Protein AF-A0A699ZEX3-F1 (afdb_monomer_lite)

Foldseek 3Di:
DPDWDADPNWIKDWDADPVGDDIDIDTDRDDDDDPDDQDDDPPVCCVVVVFDADPRRHTD

InterPro domains:
  IPR036188 FAD/NAD(P)-binding domain superfamily [G3DSA:3.50.50.60] (11-35)
  IPR036188 FAD/NAD(P)-binding domain superfamily [G3DSA:3.50.50.60] (36-60)
  IPR036188 FAD/NAD(P)-binding domain superfamily [SSF51905] (14-59)

Secondary structure (DSSP, 8-state):
--EEEEETTEEEEEE--TT----EEEE-S------------TTS-TTTTT--B-TTSSB-

Radius of gyration: 18.47 Å; chains: 1; bounding box: 36×24×46 Å

Structure (mmCIF, N/CA/C/O backbone):
data_AF-A0A699ZEX3-F1
#
_entry.id   AF-A0A699ZEX3-F1
#
loop_
_atom_site.group_PDB
_atom_site.id
_atom_site.type_symbol
_atom_site.label_atom_id
_atom_site.label_alt_id
_atom_site.label_comp_id
_atom_site.label_asym_id
_atom_site.label_entity_id
_atom_site.label_seq_id
_atom_site.pdbx_PDB_ins_code
_atom_site.Cartn_x
_atom_site.Cartn_y
_atom_site.Cartn_z
_atom_site.occupancy
_atom_site.B_iso_or_equiv
_atom_site.auth_seq_id
_atom_site.auth_comp_id
_atom_site.auth_asym_id
_atom_site.auth_atom_id
_atom_site.pdbx_PDB_model_num
ATOM 1 N N . VAL A 1 1 ? 6.067 4.009 -7.016 1.00 79.69 1 VAL A N 1
ATOM 2 C CA . VAL A 1 1 ? 5.174 3.647 -8.139 1.00 79.69 1 VAL A CA 1
ATOM 3 C C . VAL A 1 1 ? 4.056 4.661 -8.160 1.00 79.69 1 VAL A C 1
ATOM 5 O O . VAL A 1 1 ? 3.434 4.857 -7.123 1.00 79.69 1 VAL A O 1
ATOM 8 N N . VAL A 1 2 ? 3.862 5.328 -9.288 1.00 87.75 2 VAL A N 1
ATOM 9 C CA . VAL A 1 2 ? 2.827 6.358 -9.473 1.00 87.75 2 VAL A CA 1
ATOM 10 C C . VAL A 1 2 ? 1.620 5.791 -10.217 1.00 87.75 2 VAL A C 1
ATOM 12 O O . VAL A 1 2 ? 0.493 6.214 -9.983 1.00 87.75 2 VAL A O 1
ATOM 15 N N . LYS A 1 3 ? 1.845 4.784 -11.066 1.00 90.44 3 LYS A N 1
ATOM 16 C CA . LYS A 1 3 ? 0.807 4.093 -11.829 1.00 90.44 3 LYS A CA 1
ATOM 17 C C . LYS A 1 3 ? 1.239 2.653 -12.102 1.00 90.44 3 LYS A C 1
ATOM 19 O O . LYS A 1 3 ? 2.421 2.407 -12.334 1.00 90.44 3 LYS A O 1
ATOM 24 N N . GLY A 1 4 ? 0.292 1.724 -12.070 1.00 92.12 4 GLY A N 1
ATOM 25 C CA . GLY A 1 4 ? 0.455 0.375 -12.605 1.00 92.12 4 GLY A CA 1
ATOM 26 C C . GLY A 1 4 ? -0.711 0.071 -13.534 1.00 92.12 4 GLY A C 1
ATOM 27 O O . GLY A 1 4 ? -1.856 0.354 -13.181 1.00 92.12 4 GLY A O 1
ATOM 28 N N . GLU A 1 5 ? -0.422 -0.447 -14.719 1.00 94.06 5 GLU A N 1
ATOM 29 C CA . GLU A 1 5 ? -1.421 -0.782 -15.732 1.00 94.06 5 GLU A CA 1
ATOM 30 C C . GLU A 1 5 ? -1.071 -2.089 -16.443 1.00 94.06 5 GLU A C 1
ATOM 32 O O . GLU A 1 5 ? 0.047 -2.584 -16.324 1.00 94.06 5 GLU A O 1
ATOM 37 N N . LEU A 1 6 ? -2.045 -2.673 -17.137 1.00 92.75 6 LEU A N 1
ATOM 38 C CA . LEU A 1 6 ? -1.834 -3.845 -17.980 1.00 92.75 6 LEU A CA 1
ATOM 39 C C . LEU A 1 6 ? -1.742 -3.386 -19.435 1.00 92.75 6 LEU A C 1
ATOM 41 O O . LEU A 1 6 ? -2.701 -2.814 -19.952 1.00 92.75 6 LEU A O 1
ATOM 45 N N . VAL A 1 7 ? -0.619 -3.670 -20.087 1.00 91.19 7 VAL A N 1
ATOM 46 C CA . VAL A 1 7 ? -0.408 -3.466 -21.525 1.00 91.19 7 VAL A CA 1
ATOM 47 C C . VAL A 1 7 ? -0.247 -4.845 -22.154 1.00 91.19 7 VAL A C 1
ATOM 49 O O . VAL A 1 7 ? 0.597 -5.626 -21.725 1.00 91.19 7 VAL A O 1
ATOM 52 N N . ASP A 1 8 ? -1.122 -5.195 -23.097 1.00 89.75 8 ASP A N 1
ATOM 53 C CA . ASP A 1 8 ? -1.154 -6.517 -23.747 1.00 89.75 8 ASP A CA 1
ATOM 54 C C . ASP A 1 8 ? -1.150 -7.705 -22.762 1.00 89.75 8 ASP A C 1
ATOM 56 O O . ASP A 1 8 ? -0.558 -8.759 -22.993 1.00 89.75 8 ASP A O 1
ATOM 60 N N . GLY A 1 9 ? -1.817 -7.525 -21.617 1.00 90.06 9 GLY A N 1
ATOM 61 C CA . GLY A 1 9 ? -1.905 -8.531 -20.555 1.00 90.06 9 GLY A CA 1
ATOM 62 C C . GLY A 1 9 ? -0.673 -8.626 -19.649 1.00 90.06 9 GLY A C 1
ATOM 63 O O . GLY A 1 9 ? -0.685 -9.433 -18.720 1.00 90.06 9 GLY A O 1
ATOM 64 N N . ARG A 1 10 ? 0.356 -7.796 -19.861 1.00 92.81 10 ARG A N 1
ATOM 65 C CA . ARG A 1 10 ? 1.541 -7.702 -18.999 1.00 92.81 10 ARG A CA 1
ATOM 66 C C . ARG A 1 10 ? 1.511 -6.439 -18.132 1.00 92.81 10 ARG A C 1
ATOM 68 O O . ARG A 1 10 ? 1.143 -5.373 -18.622 1.00 92.81 10 ARG A O 1
ATOM 75 N N . PRO A 1 11 ? 1.870 -6.531 -16.843 1.00 95.62 11 PRO A N 1
ATOM 76 C CA . PRO A 1 11 ? 2.030 -5.356 -15.998 1.00 95.62 11 PRO A CA 1
ATOM 77 C C . PRO A 1 11 ? 3.152 -4.415 -16.462 1.00 95.62 11 PRO A C 1
ATOM 79 O O . PRO A 1 11 ? 4.314 -4.812 -16.549 1.00 95.62 11 PRO A O 1
ATOM 82 N N . THR A 1 12 ? 2.814 -3.137 -16.619 1.00 95.62 12 THR A N 1
ATOM 83 C CA . THR A 1 12 ? 3.767 -2.034 -16.784 1.00 95.62 12 THR A CA 1
ATOM 84 C C . THR A 1 12 ? 3.598 -1.049 -15.627 1.00 95.62 12 THR A C 1
ATOM 86 O O . THR A 1 12 ? 2.489 -0.615 -15.293 1.00 95.62 12 THR A O 1
ATOM 89 N N . LEU A 1 13 ? 4.706 -0.697 -14.976 1.00 95.31 13 LEU A N 1
ATOM 90 C CA . LEU A 1 13 ? 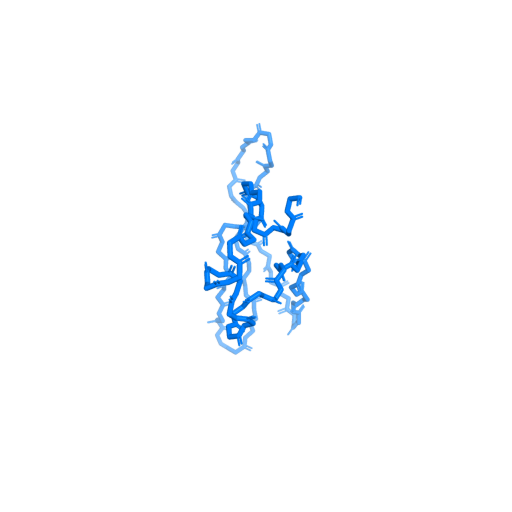4.751 0.214 -13.834 1.00 95.31 13 LEU A CA 1
ATOM 91 C C . LEU A 1 13 ? 5.422 1.524 -14.224 1.00 95.31 13 LEU A C 1
ATOM 93 O O . LEU A 1 13 ? 6.531 1.520 -14.742 1.00 95.31 13 LEU A O 1
ATOM 97 N N . THR A 1 14 ? 4.802 2.650 -13.883 1.00 95.38 14 THR A N 1
ATOM 98 C CA . THR A 1 14 ? 5.465 3.959 -13.905 1.00 95.38 14 THR A CA 1
ATOM 99 C C . THR A 1 14 ? 5.963 4.286 -12.502 1.00 95.38 14 THR A C 1
ATOM 101 O O . THR A 1 14 ? 5.198 4.240 -11.525 1.00 95.38 14 THR A O 1
ATOM 104 N N . VAL A 1 15 ? 7.248 4.604 -12.370 1.00 94.69 15 VAL A N 1
ATOM 105 C CA . VAL A 1 15 ? 7.909 4.838 -11.082 1.00 94.69 15 VAL A CA 1
ATOM 106 C C . VAL A 1 15 ? 8.675 6.150 -11.115 1.00 94.69 15 VAL A C 1
ATOM 108 O O . VAL A 1 15 ? 9.451 6.401 -12.023 1.00 94.69 15 VAL A O 1
ATOM 111 N N . GLU A 1 16 ? 8.482 6.962 -10.080 1.00 95.25 16 GLU A N 1
ATOM 112 C CA . GLU A 1 16 ? 9.266 8.170 -9.835 1.00 95.25 16 GLU A CA 1
ATOM 113 C C . GLU A 1 16 ? 10.164 7.977 -8.606 1.00 95.25 16 GLU A C 1
ATOM 115 O O . GLU A 1 16 ? 9.735 7.345 -7.626 1.00 95.25 16 GLU A O 1
ATOM 120 N N . PRO A 1 17 ? 11.400 8.511 -8.622 1.00 94.44 17 PRO A N 1
ATOM 121 C CA . PRO A 1 17 ? 12.269 8.510 -7.454 1.00 94.44 17 PRO A CA 1
ATOM 122 C C . PRO A 1 17 ? 11.652 9.297 -6.294 1.00 94.44 17 PRO A C 1
ATOM 124 O O . PRO A 1 17 ? 11.166 10.411 -6.463 1.00 94.44 17 PRO A O 1
ATOM 127 N N . SER A 1 18 ? 11.753 8.764 -5.075 1.00 90.69 18 SER A N 1
ATOM 128 C CA . SER A 1 18 ? 11.189 9.402 -3.873 1.00 90.69 18 SER A CA 1
ATOM 129 C C . SER A 1 18 ? 11.804 10.763 -3.534 1.00 90.69 18 SER A C 1
ATOM 131 O O . SER A 1 18 ? 11.183 11.561 -2.840 1.00 90.69 18 SER A O 1
ATOM 133 N N . LYS A 1 19 ? 13.022 11.029 -4.015 1.00 92.00 19 LYS A N 1
ATOM 134 C CA . LYS A 1 19 ? 13.727 12.309 -3.850 1.00 92.00 19 LYS A CA 1
ATOM 135 C C . LYS A 1 19 ? 13.510 13.272 -5.027 1.00 92.00 19 LYS A C 1
ATOM 137 O O . LYS A 1 19 ? 14.192 14.288 -5.100 1.00 92.00 19 LYS A O 1
ATOM 142 N N . GLY A 1 20 ? 12.576 12.957 -5.925 1.00 85.75 20 GLY A N 1
ATOM 143 C CA . GLY A 1 20 ? 12.359 13.682 -7.173 1.00 85.75 20 GLY A CA 1
ATOM 144 C C . GLY A 1 20 ? 13.281 13.198 -8.294 1.00 85.75 20 GLY A C 1
ATOM 145 O O . GLY A 1 20 ? 14.392 12.721 -8.057 1.00 85.75 20 GLY A O 1
ATOM 146 N N . GLY A 1 21 ? 12.789 13.286 -9.526 1.00 88.69 21 GLY A N 1
ATOM 147 C CA . GLY A 1 21 ? 13.483 12.832 -10.728 1.00 88.69 21 GLY A CA 1
ATOM 148 C C . GLY A 1 21 ? 12.499 12.413 -11.821 1.00 88.69 21 GLY A C 1
ATOM 149 O O . GLY A 1 21 ? 11.289 12.441 -11.592 1.00 88.69 21 GLY A O 1
ATOM 150 N N . PRO A 1 22 ? 12.999 12.044 -13.010 1.00 91.25 22 PRO A N 1
ATOM 151 C CA . PRO A 1 22 ? 12.147 11.626 -14.113 1.00 91.25 22 PRO A CA 1
ATOM 152 C C . PRO A 1 22 ? 11.430 10.312 -13.791 1.00 91.25 22 PRO A C 1
ATOM 154 O O . PRO A 1 22 ? 11.997 9.417 -13.159 1.00 91.25 22 PRO A O 1
ATOM 157 N N . ALA A 1 23 ? 10.192 10.197 -14.266 1.00 93.88 23 ALA A N 1
ATOM 158 C CA . ALA A 1 23 ? 9.456 8.946 -14.244 1.00 93.88 23 ALA A CA 1
ATOM 159 C C . ALA A 1 23 ? 10.090 7.939 -15.213 1.00 93.88 23 ALA A C 1
ATOM 161 O O . ALA A 1 23 ? 10.480 8.294 -16.327 1.00 93.88 23 ALA A O 1
ATOM 162 N N . THR A 1 24 ? 10.163 6.676 -14.804 1.00 94.19 24 THR A N 1
ATOM 163 C CA . THR A 1 24 ? 10.602 5.563 -15.651 1.00 94.19 24 THR A CA 1
ATOM 164 C C . THR A 1 24 ? 9.532 4.485 -15.720 1.00 94.19 24 THR A C 1
ATOM 166 O O . THR A 1 24 ? 8.727 4.327 -14.797 1.00 94.19 24 THR A O 1
ATOM 169 N N . GLN A 1 25 ? 9.518 3.748 -16.829 1.00 94.62 25 GLN A N 1
ATOM 170 C CA . GLN A 1 25 ? 8.671 2.573 -16.997 1.00 94.62 25 GLN A CA 1
ATOM 171 C C . GLN A 1 25 ? 9.457 1.301 -16.667 1.00 94.62 25 GLN A C 1
ATOM 173 O O . GLN A 1 25 ? 10.630 1.179 -17.019 1.00 94.62 25 GLN A O 1
ATOM 178 N N . LEU A 1 26 ? 8.804 0.371 -15.971 1.00 93.94 26 LEU A N 1
ATOM 179 C CA . LEU A 1 26 ? 9.283 -0.986 -15.736 1.00 93.94 26 LEU A CA 1
ATOM 180 C C . LEU A 1 26 ? 8.240 -1.985 -16.222 1.00 93.94 26 LEU A C 1
ATOM 182 O O . LEU A 1 26 ? 7.110 -1.977 -15.732 1.00 93.94 26 LEU A O 1
ATOM 186 N N . ASP A 1 27 ? 8.659 -2.877 -17.109 1.00 94.75 27 ASP A N 1
ATOM 187 C CA . ASP A 1 27 ? 7.869 -4.029 -17.530 1.00 94.75 27 ASP A CA 1
ATOM 188 C C . ASP A 1 27 ? 8.186 -5.236 -16.648 1.00 94.75 27 ASP A C 1
ATOM 190 O O . ASP A 1 27 ? 9.342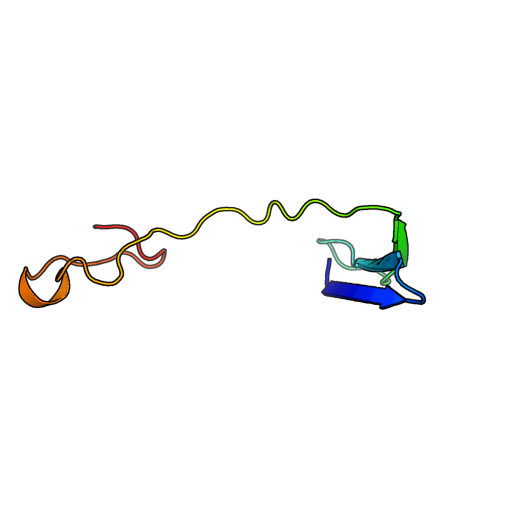 -5.480 -16.283 1.00 94.75 27 ASP A O 1
ATOM 194 N N . ALA A 1 28 ? 7.152 -5.991 -16.287 1.00 93.12 28 ALA A N 1
ATOM 195 C CA . ALA A 1 28 ? 7.277 -7.208 -15.498 1.00 93.12 28 ALA A CA 1
ATOM 196 C C . ALA A 1 28 ? 6.212 -8.226 -15.912 1.00 93.12 28 ALA A C 1
ATOM 198 O O . ALA A 1 28 ? 5.145 -7.861 -16.395 1.00 93.12 28 ALA A O 1
ATOM 199 N N . ASP A 1 29 ? 6.465 -9.508 -15.657 1.00 93.81 29 ASP A N 1
ATOM 200 C CA . ASP A 1 29 ? 5.452 -10.549 -15.866 1.00 93.81 29 ASP A CA 1
ATOM 201 C C . ASP A 1 29 ? 4.455 -10.613 -14.698 1.00 93.81 29 ASP A C 1
ATOM 203 O O . ASP A 1 29 ? 3.271 -10.888 -14.884 1.00 93.81 29 ASP A O 1
ATOM 207 N N . VAL A 1 30 ? 4.925 -10.338 -13.476 1.00 93.12 30 VAL A N 1
ATOM 208 C CA . VAL A 1 30 ? 4.129 -10.381 -12.241 1.00 93.12 30 VAL A CA 1
ATOM 209 C C . VAL A 1 30 ? 4.555 -9.248 -11.310 1.00 93.12 30 VAL A C 1
ATOM 211 O O . VAL A 1 30 ? 5.743 -8.967 -11.161 1.00 93.12 30 VAL A O 1
ATOM 214 N N . VAL A 1 31 ? 3.585 -8.626 -10.632 1.00 93.69 31 VAL A N 1
ATOM 215 C CA . VAL A 1 31 ? 3.819 -7.569 -9.637 1.00 93.69 31 VAL A CA 1
ATOM 216 C C . VAL A 1 31 ? 3.192 -7.957 -8.298 1.00 93.69 31 VAL A C 1
ATOM 218 O O . VAL A 1 31 ? 1.990 -8.204 -8.213 1.00 93.69 31 VAL A O 1
ATOM 221 N N . LEU A 1 32 ? 3.996 -7.964 -7.231 1.00 93.75 32 LEU A N 1
ATOM 222 C CA . LEU A 1 32 ? 3.532 -8.153 -5.854 1.00 93.75 32 LEU A CA 1
ATOM 223 C C . LEU A 1 32 ? 3.235 -6.797 -5.197 1.00 93.75 32 LEU A C 1
ATOM 225 O O . LEU A 1 32 ? 4.120 -5.951 -5.069 1.00 93.75 32 LEU A O 1
ATOM 229 N N . VAL A 1 33 ? 2.002 -6.602 -4.726 1.00 92.62 33 VAL A N 1
ATOM 230 C CA . VAL A 1 33 ? 1.591 -5.369 -4.038 1.00 92.62 33 VAL A CA 1
ATOM 231 C C . VAL A 1 33 ? 1.759 -5.518 -2.525 1.00 92.62 33 VAL A C 1
ATOM 233 O O . VAL A 1 33 ? 0.979 -6.202 -1.866 1.00 92.62 33 VAL A O 1
ATOM 236 N N . SER A 1 34 ? 2.740 -4.804 -1.968 1.00 94.19 34 SER A N 1
ATOM 237 C CA . SER A 1 34 ? 3.117 -4.875 -0.545 1.00 94.19 34 SER A CA 1
ATOM 238 C C . SER A 1 34 ? 3.037 -3.514 0.163 1.00 94.19 34 SER A C 1
ATOM 240 O O . SER A 1 34 ? 3.950 -3.124 0.883 1.00 94.19 34 SER A O 1
ATOM 242 N N . ILE A 1 35 ? 1.943 -2.767 -0.031 1.00 92.75 35 ILE A N 1
ATOM 243 C CA . ILE A 1 35 ? 1.767 -1.401 0.520 1.00 92.75 35 ILE A CA 1
ATOM 244 C C . ILE A 1 35 ? 1.479 -1.349 2.035 1.00 92.75 35 ILE A C 1
ATOM 246 O O . ILE A 1 35 ? 1.370 -0.267 2.609 1.00 92.75 35 ILE A O 1
ATOM 250 N N . GLY A 1 36 ? 1.323 -2.507 2.683 1.00 93.06 36 GLY A N 1
ATOM 251 C CA . GLY A 1 36 ? 0.913 -2.633 4.082 1.00 93.06 36 GLY A CA 1
ATOM 252 C C . GLY A 1 36 ? -0.565 -3.001 4.255 1.00 93.06 36 GLY A C 1
ATOM 253 O O . GLY A 1 36 ? -1.289 -3.246 3.291 1.00 93.06 36 GLY A O 1
ATOM 254 N N . ARG A 1 37 ? -1.015 -3.079 5.513 1.00 94.44 37 ARG A N 1
ATOM 255 C CA . ARG A 1 37 ? -2.381 -3.482 5.893 1.00 94.44 37 ARG A CA 1
ATOM 256 C C . ARG A 1 37 ? -3.052 -2.372 6.692 1.00 94.44 37 ARG A C 1
ATOM 258 O O . ARG A 1 37 ? -2.424 -1.773 7.562 1.00 94.44 37 ARG A O 1
ATOM 265 N N . ARG A 1 38 ? -4.336 -2.127 6.427 1.00 92.75 38 ARG A N 1
ATOM 266 C CA . ARG A 1 38 ? -5.167 -1.245 7.259 1.00 92.75 38 ARG A CA 1
ATOM 267 C C . ARG A 1 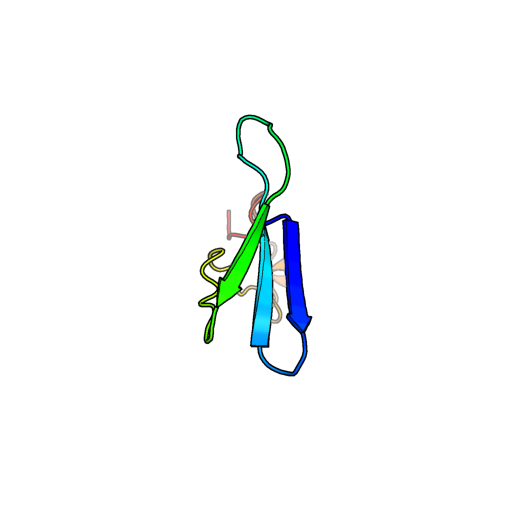38 ? -5.841 -2.055 8.376 1.00 92.75 38 ARG A C 1
ATOM 269 O O . ARG A 1 38 ? -6.160 -3.223 8.139 1.00 92.75 38 ARG A O 1
ATOM 276 N N . PRO A 1 39 ? -6.064 -1.471 9.566 1.00 94.94 39 PRO A N 1
ATOM 277 C CA . PRO A 1 39 ? -6.853 -2.108 10.619 1.00 94.94 39 PRO A CA 1
ATOM 278 C C . PRO A 1 39 ? -8.260 -2.471 10.127 1.00 94.94 39 PRO A C 1
ATOM 280 O O . PRO A 1 39 ? -8.899 -1.693 9.420 1.00 94.94 39 PRO A O 1
ATOM 283 N N . TYR A 1 40 ? -8.747 -3.654 10.506 1.00 95.25 40 TYR A N 1
ATOM 284 C CA . TYR A 1 40 ? -10.092 -4.110 10.164 1.00 95.25 40 TYR A CA 1
ATOM 285 C C . TYR A 1 40 ? -11.044 -3.828 11.327 1.00 95.25 40 TYR A C 1
ATOM 287 O O . TYR A 1 40 ? -11.125 -4.601 12.275 1.00 95.25 40 TYR A O 1
ATOM 295 N N . VAL A 1 41 ? -11.724 -2.685 11.261 1.00 95.19 41 VAL A N 1
ATOM 296 C CA . VAL A 1 41 ? -12.593 -2.185 12.343 1.00 95.19 41 VAL A CA 1
ATOM 297 C C . VAL A 1 41 ? -14.064 -2.048 11.935 1.00 95.19 41 VAL A C 1
ATOM 299 O O . VAL A 1 41 ? -14.928 -1.761 12.763 1.00 95.19 41 VAL A O 1
ATOM 302 N N . LYS A 1 42 ? -14.377 -2.275 10.653 1.00 93.81 42 LYS A N 1
ATOM 303 C CA . LYS A 1 42 ? -15.740 -2.176 10.121 1.00 93.81 42 LYS A CA 1
ATOM 304 C C . LYS A 1 42 ? -16.620 -3.287 10.700 1.00 93.81 42 LYS A C 1
ATOM 306 O O . LYS A 1 42 ? -16.244 -4.453 10.671 1.00 93.81 42 LYS A O 1
ATOM 311 N N . GLY A 1 43 ? -17.815 -2.920 11.164 1.00 93.62 43 GLY A N 1
ATOM 312 C CA . GLY A 1 43 ? -18.812 -3.872 11.665 1.00 93.62 43 GLY A CA 1
ATOM 313 C C . GLY A 1 43 ? -18.591 -4.341 13.105 1.00 93.62 43 GLY A C 1
ATOM 314 O O . GLY A 1 43 ? -19.366 -5.155 13.586 1.00 93.62 43 GLY A O 1
ATOM 315 N N . LEU A 1 44 ? -17.586 -3.809 13.809 1.00 94.88 44 LEU A N 1
ATOM 3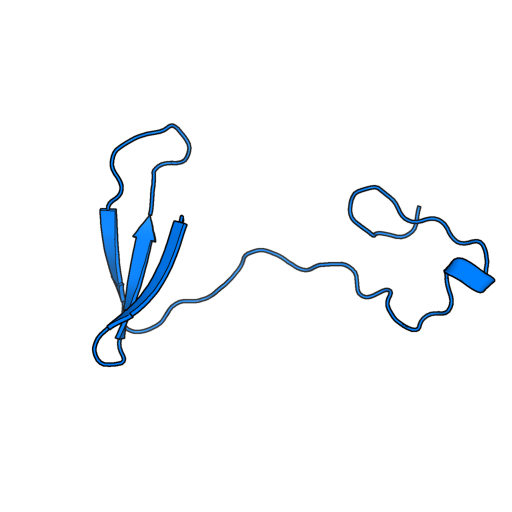16 C CA . LEU A 1 44 ? -17.322 -4.151 15.213 1.00 94.88 44 LEU A CA 1
ATOM 317 C C . LEU A 1 44 ? -18.130 -3.311 16.220 1.00 94.88 44 LEU A C 1
ATOM 319 O O . LEU A 1 44 ? -17.971 -3.489 17.421 1.00 94.88 44 LEU A O 1
ATOM 323 N N . GLY A 1 45 ? -18.962 -2.371 15.758 1.00 94.38 45 GLY A N 1
ATOM 324 C CA . GLY A 1 45 ? -19.792 -1.538 16.639 1.00 94.38 45 GLY A CA 1
ATOM 325 C C . GLY A 1 45 ? -19.007 -0.570 17.535 1.00 94.38 45 GLY A C 1
ATOM 326 O O . GLY A 1 45 ? -19.529 -0.133 18.555 1.00 94.38 45 GLY A O 1
ATOM 327 N N . LEU A 1 46 ? -17.766 -0.227 17.166 1.00 93.06 46 LEU A N 1
ATOM 328 C CA . LEU A 1 46 ? -16.863 0.589 17.991 1.00 93.06 46 LEU A CA 1
ATOM 329 C C . LEU A 1 46 ? -17.455 1.954 18.363 1.00 93.06 46 LEU A C 1
ATOM 331 O O . LEU A 1 46 ? -17.285 2.404 19.491 1.00 93.06 46 LEU A O 1
ATOM 335 N N . GLU A 1 47 ? -18.200 2.572 17.445 1.00 89.75 47 GLU A N 1
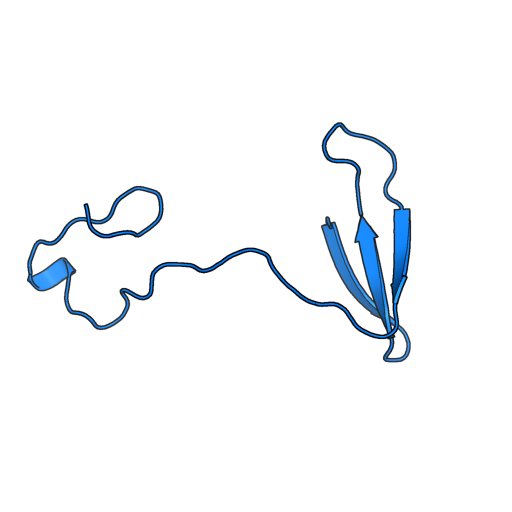ATOM 336 C CA . GLU A 1 47 ? -18.893 3.841 17.687 1.00 89.75 47 GLU A CA 1
ATOM 337 C C . GLU A 1 47 ? -19.941 3.717 18.799 1.00 89.75 47 GLU A C 1
ATOM 339 O O . GLU A 1 47 ? -19.957 4.529 19.721 1.00 89.75 47 GLU A O 1
ATOM 344 N N . ALA A 1 48 ? -20.768 2.664 18.766 1.00 93.94 48 ALA A N 1
ATOM 345 C CA . ALA A 1 48 ? -21.777 2.404 19.793 1.00 93.94 48 ALA A CA 1
ATOM 346 C C . ALA A 1 48 ? -21.144 2.077 21.157 1.00 93.94 48 ALA A C 1
ATOM 348 O O . ALA A 1 48 ? -21.702 2.416 22.197 1.00 93.94 48 ALA A O 1
ATOM 349 N N . ALA A 1 49 ? -19.963 1.452 21.151 1.00 93.56 49 ALA A N 1
ATOM 350 C CA . ALA A 1 49 ? -19.180 1.163 22.350 1.00 93.56 49 ALA A CA 1
ATOM 351 C C . ALA A 1 49 ? -18.363 2.369 22.867 1.00 93.56 49 ALA A C 1
ATOM 353 O O . ALA A 1 49 ? -17.694 2.252 23.892 1.00 93.56 49 ALA A O 1
ATOM 354 N N . GLY A 1 50 ? -18.381 3.516 22.173 1.00 94.06 50 GLY A N 1
ATOM 355 C CA . GLY A 1 50 ? -17.608 4.706 22.547 1.00 94.06 50 GLY A CA 1
ATOM 356 C C . GLY A 1 50 ? -16.089 4.565 22.366 1.00 94.06 50 GLY A C 1
ATOM 357 O O . GLY A 1 50 ? -15.325 5.351 22.931 1.00 94.06 50 GLY A O 1
ATOM 358 N N . VAL A 1 51 ? -15.635 3.575 21.593 1.00 95.12 51 VAL A N 1
ATOM 359 C CA . VAL A 1 51 ? -14.213 3.305 21.346 1.00 95.12 51 VAL A CA 1
ATOM 360 C C . VAL A 1 51 ? -13.685 4.262 20.282 1.00 95.12 51 VAL A C 1
ATOM 362 O O . VAL A 1 51 ? -14.216 4.344 19.174 1.00 95.12 51 VAL A O 1
ATOM 365 N N . LYS A 1 52 ? -12.607 4.979 20.609 1.00 94.44 52 LYS A N 1
ATOM 366 C CA . LYS A 1 52 ? -11.974 5.940 19.701 1.00 94.44 52 LYS A CA 1
ATOM 367 C C . LYS A 1 52 ? -10.921 5.269 18.828 1.00 94.44 52 LYS A C 1
ATOM 369 O O . LYS A 1 52 ? -10.264 4.312 19.237 1.00 94.44 52 LYS A O 1
ATOM 374 N N . LEU A 1 53 ? -10.757 5.811 17.624 1.00 95.31 53 LEU A N 1
ATOM 375 C CA . LEU A 1 53 ? -9.697 5.427 16.703 1.00 95.31 53 LEU A CA 1
ATOM 376 C C . LEU A 1 53 ? -8.638 6.526 16.620 1.00 95.31 53 LEU A C 1
ATOM 378 O O . LEU A 1 53 ? -8.955 7.714 16.681 1.00 95.31 53 LEU A O 1
ATOM 382 N N . ASP A 1 54 ? -7.385 6.123 16.437 1.00 94.50 54 ASP A N 1
ATOM 383 C CA . ASP A 1 54 ? -6.291 7.037 16.136 1.00 94.50 54 ASP A CA 1
ATOM 384 C C . ASP A 1 54 ? -6.305 7.495 14.663 1.00 94.50 54 ASP A C 1
ATOM 386 O O . ASP A 1 54 ? -7.070 7.006 13.828 1.00 94.50 54 ASP A O 1
ATOM 390 N N . ALA A 1 55 ? -5.397 8.410 14.308 1.00 94.44 55 ALA A N 1
ATOM 391 C CA . ALA A 1 55 ? -5.275 8.932 12.942 1.00 94.44 55 ALA A CA 1
ATOM 392 C C . ALA A 1 55 ? -4.928 7.864 11.880 1.00 94.44 55 ALA A C 1
ATOM 394 O O . ALA A 1 55 ? -5.030 8.126 10.683 1.00 94.44 55 ALA A O 1
ATOM 395 N N . ARG A 1 56 ? -4.496 6.663 12.292 1.00 92.81 56 ARG A N 1
ATOM 396 C CA . ARG A 1 56 ? -4.202 5.521 11.412 1.00 92.81 56 ARG A CA 1
ATOM 397 C C . ARG A 1 56 ? -5.321 4.468 11.427 1.00 92.81 56 ARG A C 1
ATOM 399 O O . ARG A 1 56 ? -5.149 3.405 10.828 1.00 92.81 56 ARG A O 1
ATOM 406 N N . GLY A 1 57 ? -6.452 4.753 12.078 1.00 92.38 57 GLY A N 1
ATOM 407 C CA . GLY A 1 57 ? -7.620 3.874 12.161 1.00 92.38 57 GLY A CA 1
ATOM 408 C C . GLY A 1 57 ? -7.453 2.693 13.119 1.00 92.38 57 GLY A C 1
ATOM 409 O O . GLY A 1 57 ? -8.200 1.720 13.016 1.00 92.38 57 GLY A O 1
ATOM 410 N N . ARG A 1 58 ? -6.459 2.729 14.013 1.00 94.56 58 ARG A N 1
ATOM 411 C CA . ARG A 1 58 ? -6.264 1.727 15.075 1.00 94.56 58 ARG A CA 1
ATOM 412 C C . ARG A 1 58 ? -7.072 2.130 16.303 1.00 94.56 58 ARG A C 1
ATOM 41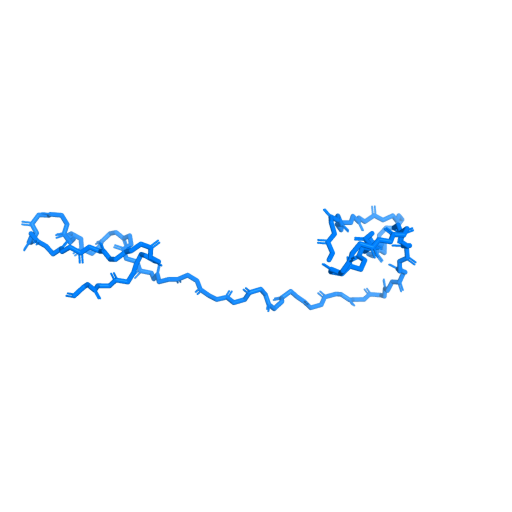4 O O . ARG A 1 58 ? -7.362 3.305 16.470 1.00 94.56 58 ARG A O 1
ATOM 421 N N . VAL A 1 59 ? -7.395 1.175 17.168 1.00 93.06 59 VAL A N 1
ATOM 422 C CA . VAL A 1 59 ? -7.992 1.473 18.479 1.00 93.06 59 VAL A CA 1
ATOM 423 C C . VAL A 1 59 ? -6.996 2.282 19.317 1.00 93.06 59 VAL A C 1
ATOM 425 O O . VAL A 1 59 ? -5.812 1.934 19.336 1.00 93.06 59 VAL A O 1
ATOM 428 N N . GLN A 1 60 ? -7.475 3.371 19.928 1.00 83.06 60 GLN A N 1
ATOM 429 C CA . GLN A 1 60 ? -6.693 4.275 20.780 1.00 83.06 60 GLN A CA 1
ATOM 430 C C . GLN A 1 60 ? -6.552 3.745 22.208 1.00 83.06 60 GLN A C 1
ATOM 432 O O . GLN A 1 60 ? -7.560 3.233 22.744 1.00 83.06 60 GLN A O 1
#

Sequence (60 aa):
VVKGELVDGRPTLTVEPSKGGPATQLDADVVLVSIGRRPYVKGLGLEAAGVKLDARGRVQ

pLDDT: mean 92.84, std 2.93, range [79.69, 95.62]

Organism: Haematococcus lacustris (NCBI:txid44745)